Protein AF-A0A7S0ZSU0-F1 (afdb_monomer_lite)

Structure (mmCIF, N/CA/C/O backbone):
data_AF-A0A7S0ZSU0-F1
#
_entry.id   AF-A0A7S0ZSU0-F1
#
loop_
_atom_site.group_PDB
_atom_site.id
_atom_site.type_symbol
_atom_site.label_atom_id
_atom_site.label_alt_id
_atom_site.label_comp_id
_atom_site.label_asym_id
_atom_site.label_entity_id
_atom_site.label_seq_id
_atom_site.pdbx_PDB_ins_code
_atom_site.Cartn_x
_atom_site.Cartn_y
_atom_site.Cartn_z
_atom_site.occupancy
_atom_site.B_iso_or_equiv
_atom_site.auth_seq_id
_atom_site.auth_comp_id
_atom_site.auth_asym_id
_atom_site.auth_atom_id
_atom_site.pdbx_PDB_model_num
ATOM 1 N N . TRP A 1 1 ? 11.596 -10.445 -1.527 1.00 61.25 1 TRP A N 1
ATOM 2 C CA . TRP A 1 1 ? 12.078 -10.618 -2.908 1.00 61.25 1 TRP A CA 1
ATOM 3 C C . TRP A 1 1 ? 11.349 -11.797 -3.491 1.00 61.25 1 TRP A C 1
ATOM 5 O O . TRP A 1 1 ? 11.319 -12.834 -2.843 1.00 61.25 1 TRP A O 1
ATOM 15 N N . VAL A 1 2 ? 10.722 -11.613 -4.646 1.00 70.69 2 VAL A N 1
ATOM 16 C CA . VAL A 1 2 ? 10.119 -12.708 -5.408 1.00 70.69 2 VAL A CA 1
ATOM 17 C C . VAL A 1 2 ? 11.074 -12.994 -6.555 1.00 70.69 2 VAL A C 1
ATOM 19 O O . VAL A 1 2 ? 11.531 -12.060 -7.213 1.00 70.69 2 VAL A O 1
ATOM 22 N N . HIS A 1 3 ? 11.443 -14.257 -6.739 1.00 79.06 3 HIS A N 1
ATOM 23 C CA . HIS A 1 3 ? 12.236 -14.662 -7.888 1.00 79.06 3 HIS A CA 1
ATOM 24 C C . HIS A 1 3 ? 11.271 -14.989 -9.024 1.00 79.06 3 HIS A C 1
ATOM 26 O O . HIS A 1 3 ? 10.606 -16.022 -8.999 1.00 79.06 3 HIS A O 1
ATOM 32 N N . TRP A 1 4 ? 11.144 -14.067 -9.974 1.00 79.94 4 TRP A N 1
ATOM 33 C CA . TRP A 1 4 ? 10.306 -14.265 -11.148 1.00 79.94 4 TRP A CA 1
ATOM 34 C C . TRP A 1 4 ? 11.084 -15.061 -12.184 1.00 79.94 4 TRP A C 1
ATOM 36 O O . TRP A 1 4 ? 12.147 -14.635 -12.632 1.00 79.94 4 TRP A O 1
ATOM 46 N N . ILE A 1 5 ? 10.544 -16.210 -12.574 1.00 78.88 5 ILE A N 1
ATOM 47 C CA . ILE A 1 5 ? 11.007 -16.910 -13.766 1.00 78.88 5 ILE A CA 1
ATOM 48 C C . ILE A 1 5 ? 10.288 -16.239 -14.932 1.00 78.88 5 ILE A C 1
ATOM 50 O O . ILE A 1 5 ? 9.081 -16.412 -15.091 1.00 78.88 5 ILE A O 1
ATOM 54 N N . HIS A 1 6 ? 11.002 -15.420 -15.704 1.00 70.19 6 HIS A N 1
ATOM 55 C CA . HIS A 1 6 ? 10.426 -14.821 -16.903 1.00 70.19 6 HIS A CA 1
ATOM 56 C C . HIS A 1 6 ? 10.148 -15.925 -17.927 1.00 70.19 6 HIS A C 1
ATOM 58 O O . HIS A 1 6 ? 11.041 -16.700 -18.273 1.00 70.19 6 HIS A O 1
ATOM 64 N N . VAL A 1 7 ? 8.908 -15.989 -18.406 1.00 73.88 7 VAL A N 1
ATOM 65 C CA . VAL A 1 7 ? 8.488 -16.909 -19.463 1.00 73.88 7 VAL A CA 1
ATOM 66 C C . VAL A 1 7 ? 7.981 -16.070 -20.627 1.00 73.88 7 VAL A C 1
ATOM 68 O O . VAL A 1 7 ? 6.986 -15.364 -20.494 1.00 73.88 7 VAL A O 1
ATOM 71 N N . GLY A 1 8 ? 8.659 -16.155 -21.772 1.00 77.19 8 GLY A N 1
ATOM 72 C CA . GLY A 1 8 ? 8.279 -15.448 -22.994 1.00 77.19 8 GLY A CA 1
ATOM 73 C C . GLY A 1 8 ? 9.324 -14.441 -23.468 1.00 77.19 8 GLY A C 1
ATOM 74 O O . GLY A 1 8 ? 10.514 -14.576 -23.191 1.00 77.19 8 GLY A O 1
ATOM 75 N N . HIS A 1 9 ? 8.869 -13.467 -24.255 1.00 80.62 9 HIS A N 1
ATOM 76 C CA . HIS A 1 9 ? 9.697 -12.404 -24.810 1.00 80.62 9 HIS A CA 1
ATOM 77 C C . HIS A 1 9 ? 9.000 -11.057 -24.610 1.00 80.62 9 HIS A C 1
ATOM 79 O O . HIS A 1 9 ? 7.856 -10.879 -25.029 1.00 80.62 9 HIS A O 1
ATOM 85 N N . MET A 1 10 ? 9.688 -10.107 -23.975 1.00 77.44 10 MET A N 1
ATOM 86 C CA . MET A 1 10 ? 9.198 -8.741 -23.808 1.00 77.44 10 MET A CA 1
ATOM 87 C C . MET A 1 10 ? 9.750 -7.844 -24.921 1.00 77.44 10 MET A C 1
ATOM 89 O O . MET A 1 10 ? 10.959 -7.644 -25.022 1.00 77.44 10 MET A O 1
ATOM 93 N N . THR A 1 11 ? 8.861 -7.261 -25.725 1.00 87.62 11 THR A N 1
ATOM 94 C CA . THR A 1 11 ? 9.210 -6.276 -26.761 1.00 87.62 11 THR A CA 1
ATOM 95 C C . THR A 1 11 ? 8.637 -4.908 -26.417 1.00 87.62 11 THR A C 1
ATOM 97 O O . THR A 1 11 ? 7.430 -4.777 -26.196 1.00 87.62 11 THR A O 1
ATOM 100 N N . ALA A 1 12 ? 9.471 -3.871 -26.444 1.00 88.81 12 ALA A N 1
ATOM 101 C CA . ALA A 1 12 ? 8.996 -2.497 -26.368 1.00 88.81 12 ALA A CA 1
ATOM 102 C C . ALA A 1 12 ? 8.380 -2.083 -27.716 1.00 88.81 12 ALA A C 1
ATOM 104 O O . ALA A 1 12 ? 9.031 -2.171 -28.754 1.00 88.81 12 ALA A O 1
ATOM 105 N N . LYS A 1 13 ? 7.119 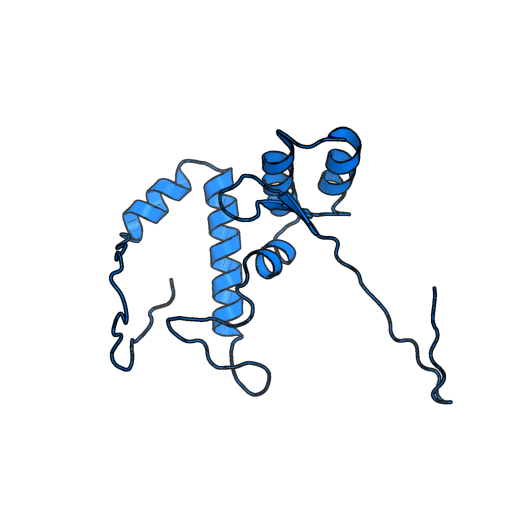-1.633 -27.711 1.00 93.50 13 LYS A N 1
ATOM 106 C CA . LYS A 1 13 ? 6.429 -1.147 -28.926 1.00 93.50 13 LYS A CA 1
ATOM 107 C C . LYS A 1 13 ? 6.842 0.273 -29.325 1.00 93.50 13 LYS A C 1
ATOM 109 O O . LYS A 1 13 ? 6.590 0.697 -30.447 1.00 93.50 13 LYS A O 1
ATOM 114 N N . THR A 1 14 ? 7.444 1.007 -28.399 1.00 94.69 14 THR A N 1
ATOM 115 C CA . THR A 1 14 ? 7.894 2.392 -28.552 1.00 94.69 14 THR A CA 1
ATOM 116 C C . THR A 1 14 ? 9.247 2.553 -27.870 1.00 94.69 14 THR A C 1
ATOM 118 O O . THR A 1 14 ? 9.663 1.687 -27.099 1.00 94.69 14 THR A O 1
ATOM 121 N N . GLN A 1 15 ? 9.928 3.674 -28.108 1.00 94.06 15 GLN A N 1
ATOM 122 C CA . GLN A 1 15 ? 11.131 4.010 -27.351 1.00 94.06 15 GLN A CA 1
ATOM 123 C C . GLN A 1 15 ? 10.812 4.055 -25.848 1.00 94.06 15 GLN A C 1
ATOM 125 O O . GLN A 1 15 ? 9.816 4.649 -25.431 1.00 94.06 15 GLN A O 1
ATOM 130 N N . CYS A 1 16 ? 11.646 3.405 -25.042 1.00 91.81 16 CYS A N 1
ATOM 131 C CA . CYS A 1 16 ? 11.479 3.317 -23.598 1.00 91.81 16 CYS A CA 1
ATOM 132 C C . CYS A 1 16 ? 12.832 3.397 -22.888 1.00 91.81 16 CYS A C 1
ATOM 134 O O . CYS A 1 16 ? 13.886 3.228 -23.501 1.00 91.81 16 CYS A O 1
ATOM 136 N N . GLN A 1 17 ? 12.792 3.629 -21.579 1.00 91.44 17 GLN A N 1
ATOM 137 C CA . GLN A 1 17 ? 13.959 3.582 -20.707 1.00 91.44 17 GLN A CA 1
ATOM 138 C C . GLN A 1 17 ? 13.839 2.377 -19.778 1.00 91.44 17 GLN A C 1
ATOM 140 O O . GLN A 1 17 ? 12.754 2.073 -19.285 1.00 91.44 17 GLN A O 1
ATOM 145 N N . LEU A 1 18 ? 14.959 1.696 -19.547 1.00 87.12 18 LEU A N 1
ATOM 146 C CA . LEU A 1 18 ? 15.047 0.590 -18.603 1.00 87.12 18 LEU A CA 1
ATOM 147 C C . LEU A 1 18 ? 15.765 1.070 -17.347 1.00 87.12 18 LEU A C 1
ATOM 149 O O . LEU A 1 18 ? 16.825 1.690 -17.428 1.00 87.12 18 LEU A O 1
ATOM 153 N N . VAL A 1 19 ? 15.189 0.763 -16.188 1.00 89.56 19 VAL A N 1
ATOM 154 C CA . VAL A 1 19 ? 15.796 1.045 -14.888 1.00 89.56 19 VAL A CA 1
ATOM 155 C C . VAL A 1 19 ? 16.212 -0.281 -14.272 1.00 89.56 19 VAL A C 1
ATOM 157 O O . VAL A 1 19 ? 15.373 -1.137 -14.000 1.00 89.56 19 VAL A O 1
ATOM 160 N N . HIS A 1 20 ? 17.512 -0.448 -14.049 1.00 89.69 20 HIS A N 1
ATOM 161 C CA . HIS A 1 20 ? 18.055 -1.564 -13.288 1.00 89.69 20 HIS A CA 1
ATOM 162 C C . HIS A 1 20 ? 18.387 -1.087 -11.875 1.00 89.69 20 HIS A C 1
ATOM 164 O O . HIS A 1 20 ? 19.075 -0.080 -11.703 1.00 89.69 20 HIS A O 1
ATOM 170 N N . VAL A 1 21 ? 17.898 -1.805 -10.863 1.00 89.75 21 VAL A N 1
ATOM 171 C CA . VAL A 1 21 ? 18.121 -1.460 -9.458 1.00 89.75 21 VAL A CA 1
ATOM 172 C C . VAL A 1 21 ? 18.797 -2.620 -8.750 1.00 89.75 21 VAL A C 1
ATOM 174 O O . VAL A 1 21 ? 18.256 -3.722 -8.672 1.00 89.75 21 VAL A O 1
ATOM 177 N N . GLU A 1 22 ? 19.970 -2.362 -8.179 1.00 92.44 22 GLU A N 1
ATOM 178 C CA . GLU A 1 22 ? 20.659 -3.356 -7.368 1.00 92.44 22 GLU A CA 1
ATOM 179 C C . GLU A 1 22 ? 19.972 -3.524 -6.007 1.00 92.44 22 GLU A C 1
ATOM 181 O O . GLU A 1 22 ? 19.901 -2.604 -5.184 1.00 92.44 22 GLU A O 1
ATOM 186 N N . ALA A 1 23 ? 19.513 -4.747 -5.752 1.00 89.88 23 ALA A N 1
ATOM 187 C CA . ALA A 1 23 ? 18.738 -5.114 -4.576 1.00 89.88 23 ALA A CA 1
ATOM 188 C C . ALA A 1 23 ? 19.410 -4.743 -3.246 1.00 89.88 23 ALA A C 1
ATOM 190 O O . ALA A 1 23 ? 18.824 -4.069 -2.395 1.00 89.88 23 ALA A O 1
ATOM 191 N N . LEU A 1 24 ? 20.652 -5.191 -3.045 1.00 92.75 24 LEU A N 1
ATOM 192 C CA . LEU A 1 24 ? 21.343 -5.044 -1.763 1.00 92.75 24 LEU A CA 1
ATOM 193 C C . LEU A 1 24 ? 21.701 -3.579 -1.451 1.00 92.75 24 LEU A C 1
ATOM 195 O O . LEU A 1 24 ? 21.395 -3.136 -0.338 1.00 92.75 24 LEU A O 1
ATOM 199 N N . PRO A 1 25 ? 22.289 -2.796 -2.380 1.00 95.31 25 PRO A N 1
ATOM 200 C CA . PRO A 1 25 ? 22.495 -1.363 -2.178 1.00 95.31 25 PRO A CA 1
ATOM 201 C C . PRO A 1 25 ? 21.197 -0.597 -1.902 1.00 95.31 25 PRO A C 1
ATOM 203 O O . PRO A 1 25 ? 21.168 0.240 -0.996 1.00 95.31 25 PRO A O 1
ATOM 206 N N . MET A 1 26 ? 20.106 -0.912 -2.610 1.00 92.38 26 MET A N 1
ATOM 207 C CA . MET A 1 26 ? 18.800 -0.288 -2.375 1.00 92.38 26 MET A CA 1
ATOM 208 C C . MET A 1 26 ? 18.306 -0.553 -0.949 1.00 92.38 26 MET A C 1
ATOM 210 O O . MET A 1 26 ? 17.987 0.391 -0.229 1.00 92.38 26 MET A O 1
ATOM 214 N N . ILE A 1 27 ? 18.321 -1.810 -0.489 1.00 92.12 27 ILE A N 1
ATOM 215 C CA . ILE A 1 27 ? 17.916 -2.159 0.885 1.00 92.12 27 ILE A CA 1
ATOM 216 C C . ILE A 1 27 ? 18.758 -1.403 1.917 1.00 92.12 27 ILE A C 1
ATOM 218 O O . ILE A 1 27 ? 18.216 -0.893 2.898 1.00 92.12 27 ILE A O 1
ATOM 222 N N . ARG A 1 28 ? 20.081 -1.318 1.718 1.00 94.81 28 ARG A N 1
ATOM 223 C CA . ARG A 1 28 ? 20.971 -0.570 2.623 1.00 94.81 28 ARG A CA 1
ATOM 224 C C . ARG A 1 28 ? 20.593 0.908 2.678 1.00 94.81 28 ARG A C 1
ATOM 226 O O . ARG A 1 28 ? 20.590 1.483 3.760 1.00 94.81 28 ARG A O 1
ATOM 233 N N . THR A 1 29 ? 20.246 1.505 1.541 1.00 94.88 29 THR A N 1
ATOM 234 C CA . THR A 1 29 ? 19.812 2.904 1.457 1.00 94.88 29 THR A CA 1
ATOM 235 C C . THR A 1 29 ? 18.470 3.132 2.150 1.00 94.88 29 THR A C 1
ATOM 237 O O . THR A 1 29 ? 18.364 4.052 2.957 1.00 94.88 29 THR A O 1
ATOM 240 N N . LEU A 1 30 ? 17.475 2.268 1.927 1.00 93.25 30 LEU A N 1
ATOM 241 C CA . LEU A 1 30 ? 16.151 2.386 2.557 1.00 93.25 30 LEU A CA 1
ATOM 242 C C . LEU A 1 30 ? 16.217 2.273 4.088 1.00 93.25 30 LEU A C 1
ATOM 244 O O . LEU A 1 30 ? 15.433 2.905 4.791 1.00 93.25 30 LEU A O 1
ATOM 248 N N . LYS A 1 31 ? 17.187 1.515 4.615 1.00 94.38 31 LYS A N 1
ATOM 249 C CA . LYS A 1 31 ? 17.437 1.371 6.058 1.00 94.38 31 LYS A CA 1
ATOM 250 C C . LYS A 1 31 ? 18.057 2.607 6.722 1.00 94.38 31 LYS A C 1
ATOM 252 O O . LYS A 1 31 ? 18.107 2.651 7.946 1.00 94.38 31 LYS A O 1
ATOM 257 N N . LYS A 1 32 ? 18.526 3.606 5.963 1.00 94.75 32 LYS A N 1
ATOM 258 C CA . LYS A 1 32 ? 19.164 4.809 6.534 1.00 94.75 32 LYS A CA 1
ATOM 259 C C . LYS A 1 32 ? 18.176 5.744 7.233 1.00 94.75 32 LYS A C 1
ATOM 261 O O . LYS A 1 32 ? 18.583 6.490 8.116 1.00 94.75 32 LYS A O 1
ATOM 266 N N . HIS A 1 33 ? 16.900 5.723 6.847 1.00 93.31 33 HIS A N 1
ATOM 267 C CA . HIS A 1 33 ? 15.873 6.591 7.421 1.00 93.31 33 HIS A CA 1
ATOM 268 C C . HIS A 1 33 ? 14.715 5.758 7.971 1.00 93.31 33 HIS A C 1
ATOM 270 O O . HIS A 1 33 ? 14.058 5.037 7.221 1.00 93.31 33 HIS A O 1
ATOM 276 N N . ARG A 1 34 ? 14.419 5.895 9.271 1.00 91.06 34 ARG A N 1
ATOM 277 C CA . ARG A 1 34 ? 13.448 5.047 9.990 1.00 91.06 34 ARG A CA 1
ATOM 278 C C . ARG A 1 34 ? 12.086 4.969 9.297 1.00 91.06 34 ARG A C 1
ATOM 280 O O . ARG A 1 34 ? 11.586 3.875 9.066 1.00 91.06 34 ARG A O 1
ATOM 287 N N . LEU A 1 35 ? 11.514 6.115 8.920 1.00 89.00 35 LEU A N 1
ATOM 288 C CA . LEU A 1 35 ? 10.209 6.142 8.249 1.00 89.00 35 LEU A CA 1
ATOM 289 C C . LEU A 1 35 ? 10.253 5.453 6.877 1.00 89.00 35 LEU A C 1
ATOM 291 O O . LEU A 1 35 ? 9.364 4.674 6.555 1.00 89.00 35 LEU A O 1
ATOM 295 N N . VAL A 1 36 ? 11.311 5.687 6.094 1.00 91.00 36 VAL A N 1
ATOM 296 C CA . VAL A 1 36 ? 11.468 5.077 4.765 1.00 91.00 36 VAL A CA 1
ATOM 297 C C . VAL A 1 36 ? 11.585 3.566 4.911 1.00 91.00 36 VAL A C 1
ATOM 299 O O . VAL A 1 36 ? 10.932 2.829 4.177 1.00 91.00 36 VAL A O 1
ATOM 302 N N . GLN A 1 37 ? 12.343 3.096 5.901 1.00 93.62 37 GLN A N 1
ATOM 303 C CA . GLN A 1 37 ? 12.458 1.681 6.222 1.00 93.62 37 GLN A CA 1
ATOM 304 C C . GLN A 1 37 ? 11.105 1.066 6.600 1.00 93.62 37 GLN A C 1
ATOM 306 O O . GLN A 1 37 ? 10.771 0.003 6.084 1.00 93.62 37 GLN A O 1
ATOM 311 N N . GLN A 1 38 ? 10.334 1.710 7.483 1.00 92.31 38 GLN A N 1
ATOM 312 C CA . GLN A 1 38 ? 9.033 1.203 7.932 1.00 92.31 38 GLN A CA 1
ATOM 313 C C . GLN A 1 38 ? 8.034 1.107 6.776 1.00 92.31 38 GLN A C 1
ATOM 315 O O . GLN A 1 38 ? 7.424 0.058 6.587 1.00 92.31 38 GLN A O 1
ATOM 320 N N . VAL A 1 39 ? 7.927 2.160 5.961 1.00 91.06 39 VAL A N 1
ATOM 321 C CA . VAL A 1 39 ? 7.062 2.178 4.771 1.00 91.06 39 VAL A CA 1
ATOM 322 C C . VAL A 1 39 ? 7.496 1.114 3.762 1.00 91.06 39 VAL A C 1
ATOM 324 O O . VAL A 1 39 ? 6.670 0.345 3.279 1.00 91.06 39 VAL A O 1
ATOM 327 N N . SER A 1 40 ? 8.800 1.011 3.490 1.00 92.50 40 SER A N 1
ATOM 328 C CA . SER A 1 40 ? 9.341 0.006 2.565 1.00 92.50 40 SER A CA 1
ATOM 329 C C . SER A 1 40 ? 9.071 -1.418 3.045 1.00 92.50 40 SER A C 1
ATOM 331 O O . SER A 1 40 ? 8.776 -2.298 2.240 1.00 92.50 40 SER A O 1
ATOM 333 N N . LEU A 1 41 ? 9.171 -1.657 4.355 1.00 93.06 41 LEU A N 1
ATOM 334 C CA . LEU A 1 41 ? 8.893 -2.958 4.950 1.00 93.06 41 LEU A CA 1
ATOM 335 C C . LEU A 1 41 ? 7.403 -3.302 4.863 1.00 93.06 41 LEU A C 1
ATOM 337 O O . LEU A 1 41 ? 7.084 -4.412 4.447 1.00 93.06 41 LEU A O 1
ATOM 341 N N . ALA A 1 42 ? 6.515 -2.360 5.194 1.00 92.75 42 ALA A N 1
ATOM 342 C CA . ALA A 1 42 ? 5.070 -2.550 5.089 1.00 92.75 42 ALA A CA 1
ATOM 343 C C . ALA A 1 42 ? 4.648 -2.858 3.647 1.00 92.75 42 ALA A C 1
ATOM 345 O O . ALA A 1 42 ? 3.939 -3.835 3.405 1.00 92.75 42 ALA A O 1
ATOM 346 N N . TYR A 1 43 ? 5.174 -2.100 2.680 1.00 93.00 43 TYR A N 1
ATOM 347 C CA . TYR A 1 43 ? 4.973 -2.382 1.262 1.00 93.00 43 TYR A CA 1
ATOM 348 C C . TYR A 1 43 ? 5.461 -3.783 0.888 1.00 93.00 43 TYR A C 1
ATOM 350 O O . TYR A 1 43 ? 4.713 -4.555 0.297 1.00 93.00 43 TYR A O 1
ATOM 358 N N . ALA A 1 44 ? 6.694 -4.144 1.255 1.00 92.69 44 ALA A N 1
ATOM 359 C CA . ALA A 1 44 ? 7.270 -5.436 0.892 1.00 92.69 44 ALA A CA 1
ATOM 360 C C . ALA A 1 44 ? 6.498 -6.622 1.493 1.00 92.69 44 ALA A C 1
ATOM 362 O O . ALA A 1 44 ? 6.316 -7.636 0.819 1.00 92.69 44 ALA A O 1
ATOM 363 N N . GLN A 1 45 ? 6.049 -6.501 2.746 1.00 93.38 45 GLN A N 1
ATOM 364 C CA . GLN A 1 45 ? 5.241 -7.516 3.423 1.00 93.38 45 GLN A CA 1
ATOM 365 C C . GLN A 1 45 ? 3.882 -7.689 2.746 1.00 93.38 45 GLN A C 1
ATOM 367 O O . GLN A 1 45 ? 3.482 -8.818 2.459 1.00 93.38 45 GLN A O 1
ATOM 372 N N . GLU A 1 46 ? 3.203 -6.583 2.445 1.00 94.81 46 GLU A N 1
ATOM 373 C CA . GLU A 1 46 ? 1.882 -6.630 1.828 1.00 94.81 46 GLU A CA 1
ATOM 374 C C . GLU A 1 46 ? 1.947 -7.106 0.376 1.00 94.81 46 GLU A C 1
ATOM 376 O O . GLU A 1 46 ? 1.174 -7.972 -0.024 1.00 94.81 46 GLU A O 1
ATOM 381 N N . PHE A 1 47 ? 2.932 -6.640 -0.395 1.00 94.00 47 PHE A N 1
ATOM 382 C CA . PHE A 1 47 ? 3.148 -7.102 -1.763 1.00 94.00 47 PHE A CA 1
ATOM 383 C C . PHE A 1 47 ? 3.392 -8.612 -1.791 1.00 94.00 47 PHE A C 1
ATOM 385 O O . PHE A 1 47 ? 2.778 -9.335 -2.571 1.00 94.00 47 PHE A O 1
ATOM 392 N N . HIS A 1 48 ? 4.254 -9.109 -0.897 1.00 94.00 48 HIS A N 1
ATOM 393 C CA . HIS A 1 48 ? 4.512 -10.539 -0.762 1.00 94.00 48 HIS A CA 1
ATOM 394 C C . HIS A 1 48 ? 3.234 -11.317 -0.418 1.00 94.00 48 HIS A C 1
ATOM 396 O O . HIS A 1 48 ? 2.967 -12.354 -1.022 1.00 94.00 48 HIS A O 1
ATOM 402 N N . ARG A 1 49 ? 2.410 -10.804 0.506 1.00 93.62 49 ARG A N 1
ATOM 403 C CA . ARG A 1 49 ? 1.108 -11.396 0.844 1.00 93.62 49 ARG A CA 1
ATOM 404 C C . ARG A 1 49 ? 0.197 -11.481 -0.384 1.00 93.62 49 ARG A C 1
ATOM 406 O O . ARG A 1 49 ? -0.387 -12.539 -0.618 1.00 93.62 49 ARG A O 1
ATOM 413 N N . CYS A 1 50 ? 0.101 -10.407 -1.170 1.00 93.88 50 CYS A N 1
ATOM 414 C CA . CYS A 1 50 ? -0.700 -10.370 -2.393 1.00 93.88 50 CYS A CA 1
ATOM 415 C C . CYS A 1 50 ? -0.207 -11.399 -3.414 1.00 93.88 50 CYS A C 1
ATOM 417 O O . CYS A 1 50 ? -1.010 -12.219 -3.858 1.00 93.88 50 CYS A O 1
ATOM 419 N N . VAL A 1 51 ? 1.105 -11.454 -3.679 1.00 94.19 51 VAL A N 1
ATOM 420 C CA . VAL A 1 51 ? 1.722 -12.457 -4.567 1.00 94.19 51 VAL A CA 1
ATOM 421 C C . VAL A 1 51 ? 1.383 -13.881 -4.125 1.00 94.19 51 VAL A C 1
ATOM 423 O O . VAL A 1 51 ? 0.928 -14.677 -4.939 1.00 94.19 51 VAL A O 1
ATOM 426 N N . CYS A 1 52 ? 1.544 -14.210 -2.840 1.00 93.19 52 CYS A N 1
ATOM 427 C CA . CYS A 1 52 ? 1.226 -15.547 -2.329 1.00 93.19 52 CYS A CA 1
ATOM 428 C C . CYS A 1 52 ? -0.271 -15.892 -2.410 1.00 93.19 52 CYS A C 1
ATOM 430 O O . CYS A 1 52 ? -0.631 -17.068 -2.445 1.00 93.19 52 CYS A O 1
ATOM 432 N N . SER A 1 53 ? -1.145 -14.883 -2.399 1.00 93.88 53 SER A N 1
ATOM 433 C CA . SER A 1 53 ? -2.600 -15.058 -2.457 1.00 93.88 53 SER A CA 1
ATOM 434 C C . SER A 1 53 ? -3.181 -15.050 -3.874 1.00 93.88 53 SER A C 1
ATOM 436 O O . SER A 1 53 ? -4.330 -15.458 -4.050 1.00 93.88 53 SER A O 1
ATOM 438 N N . ALA A 1 54 ? -2.411 -14.592 -4.863 1.00 94.44 54 ALA A N 1
ATOM 439 C CA . ALA A 1 54 ? -2.830 -14.465 -6.252 1.00 94.44 54 ALA A CA 1
ATOM 440 C C . ALA A 1 54 ? -2.864 -15.845 -6.920 1.00 94.44 54 ALA A C 1
ATOM 442 O O . ALA A 1 54 ? -1.859 -16.345 -7.424 1.00 94.44 54 ALA A O 1
ATOM 443 N N . ARG A 1 55 ? -4.023 -16.502 -6.846 1.00 94.06 55 ARG A N 1
ATOM 444 C CA . ARG A 1 55 ? -4.263 -17.801 -7.474 1.00 94.06 55 ARG A CA 1
ATOM 445 C C . ARG A 1 55 ? -5.752 -18.032 -7.764 1.00 94.06 55 ARG A C 1
ATOM 447 O O . ARG A 1 55 ? -6.598 -17.581 -6.977 1.00 94.06 55 ARG A O 1
ATOM 454 N N . PRO A 1 56 ? -6.084 -18.794 -8.821 1.00 93.94 56 PRO A N 1
ATOM 455 C CA . PRO A 1 56 ? -7.454 -19.210 -9.104 1.00 93.94 56 PRO A CA 1
ATOM 456 C C . PRO A 1 56 ? -8.063 -20.046 -7.962 1.00 93.94 56 PRO A C 1
ATOM 458 O O . PRO A 1 56 ? -7.324 -20.673 -7.196 1.00 93.94 56 PRO A O 1
ATOM 461 N N . PRO A 1 57 ? -9.404 -20.088 -7.830 1.00 93.56 57 PRO A N 1
ATOM 462 C CA . PRO A 1 57 ? -10.402 -19.467 -8.711 1.00 93.56 57 PRO A CA 1
ATOM 463 C C . PRO A 1 57 ? -10.717 -18.002 -8.373 1.00 93.56 57 PRO A C 1
ATOM 465 O O . PRO A 1 57 ? -11.468 -17.357 -9.092 1.00 93.56 57 PRO A O 1
ATOM 468 N N . LEU A 1 58 ? -10.194 -17.481 -7.261 1.00 91.00 58 LEU A N 1
ATOM 469 C CA . LEU A 1 58 ? -10.595 -16.171 -6.741 1.00 91.00 58 LEU A CA 1
ATOM 470 C C . LEU A 1 58 ? -9.845 -15.004 -7.391 1.00 91.00 58 LEU A C 1
ATOM 472 O O . LEU A 1 58 ? -10.320 -13.872 -7.330 1.00 91.00 58 LEU A O 1
ATOM 476 N N . GLN A 1 59 ? -8.651 -15.256 -7.928 1.00 92.38 59 GLN A N 1
ATOM 477 C CA . GLN A 1 59 ? -7.787 -14.257 -8.554 1.00 92.38 59 GLN A CA 1
ATOM 478 C C . GLN A 1 59 ? -7.007 -14.889 -9.705 1.00 92.38 59 GLN A C 1
ATOM 480 O O . GLN A 1 59 ? -6.816 -16.105 -9.739 1.00 92.38 59 GLN A O 1
ATOM 485 N N . ASP A 1 60 ? -6.506 -14.059 -10.611 1.00 92.50 60 ASP A N 1
ATOM 486 C CA . ASP A 1 60 ? -5.566 -14.507 -11.633 1.00 92.50 60 ASP A CA 1
ATOM 487 C C . ASP A 1 60 ? -4.207 -14.858 -11.010 1.00 92.50 60 ASP A C 1
ATOM 489 O O . ASP A 1 60 ? -3.830 -14.349 -9.949 1.00 92.50 60 ASP A O 1
ATOM 493 N N . TRP A 1 61 ? -3.449 -15.727 -11.679 1.00 91.69 61 TRP A N 1
ATOM 494 C CA . TRP A 1 61 ? -2.035 -15.903 -11.353 1.00 91.69 61 TRP A CA 1
ATOM 495 C C . TRP A 1 61 ? -1.275 -14.596 -11.619 1.00 91.69 61 TRP A C 1
ATOM 497 O O . TRP A 1 61 ? -1.571 -13.907 -12.599 1.00 91.69 61 TRP A O 1
ATOM 507 N N . PRO A 1 62 ? -0.291 -14.238 -10.782 1.00 92.75 62 PRO A N 1
ATOM 508 C CA . PRO A 1 62 ? 0.465 -13.022 -10.991 1.00 92.75 62 PRO A CA 1
ATOM 509 C C . PRO A 1 62 ? 1.419 -13.174 -12.181 1.00 92.75 62 PRO A C 1
ATOM 511 O O . PRO A 1 62 ? 1.930 -14.261 -12.456 1.00 92.75 62 PRO A O 1
ATOM 514 N N . THR A 1 63 ? 1.691 -12.062 -12.854 1.00 88.12 63 THR A N 1
ATOM 515 C CA . THR A 1 63 ? 2.676 -11.959 -13.933 1.00 88.12 63 THR A CA 1
ATOM 516 C C . THR A 1 63 ? 3.806 -11.016 -13.531 1.00 88.12 63 THR A C 1
ATOM 518 O O . THR A 1 63 ? 3.715 -10.285 -12.544 1.00 88.12 63 THR A O 1
ATOM 521 N N . ASP A 1 64 ? 4.875 -11.004 -14.323 1.00 82.12 64 ASP A N 1
ATOM 522 C CA . ASP A 1 64 ? 5.978 -10.047 -14.191 1.00 82.12 64 ASP A CA 1
ATOM 523 C C . ASP A 1 64 ? 5.561 -8.589 -14.463 1.00 82.12 64 ASP A C 1
ATOM 525 O O . ASP A 1 64 ? 6.284 -7.666 -14.091 1.00 82.12 64 ASP A O 1
ATOM 529 N N . LEU A 1 65 ? 4.384 -8.375 -15.061 1.00 83.88 65 LEU A N 1
ATOM 530 C CA . LEU A 1 65 ? 3.799 -7.055 -15.302 1.00 83.88 65 LEU A CA 1
ATOM 531 C C . LEU A 1 65 ? 2.745 -6.656 -14.266 1.00 83.88 65 LEU A C 1
ATOM 533 O O . LEU A 1 65 ? 2.576 -5.467 -13.994 1.00 83.88 65 LEU A O 1
ATOM 537 N N . ARG A 1 66 ? 1.992 -7.617 -13.721 1.00 88.31 66 ARG A N 1
ATOM 538 C CA . ARG A 1 66 ? 0.862 -7.332 -12.833 1.00 88.31 66 ARG A CA 1
ATOM 539 C C . ARG A 1 66 ? 0.696 -8.406 -11.771 1.00 88.31 66 ARG A C 1
ATOM 541 O O . ARG A 1 66 ? 0.532 -9.584 -12.074 1.00 88.31 66 ARG A O 1
ATOM 548 N N . VAL A 1 67 ? 0.602 -7.966 -10.523 1.00 92.81 67 VAL A N 1
ATOM 549 C CA . VAL A 1 67 ? 0.146 -8.788 -9.402 1.00 92.81 67 VAL A CA 1
ATOM 550 C C . VAL A 1 67 ? -1.251 -8.294 -8.999 1.00 92.81 67 VAL A C 1
ATOM 552 O O . VAL A 1 67 ? -1.452 -7.087 -8.867 1.00 92.81 67 VAL A O 1
ATOM 555 N N . PRO A 1 68 ? -2.255 -9.170 -8.840 1.00 93.88 68 PRO A N 1
ATOM 556 C CA . PRO A 1 68 ? -3.562 -8.757 -8.338 1.00 93.88 68 PRO A CA 1
ATOM 557 C C . PRO A 1 68 ? -3.473 -8.089 -6.957 1.00 93.88 68 PRO A C 1
ATOM 559 O O . PRO A 1 68 ? -2.718 -8.539 -6.094 1.00 93.88 68 PRO A O 1
ATOM 562 N N . LYS A 1 69 ? -4.295 -7.053 -6.732 1.00 91.56 69 LYS A N 1
ATOM 563 C CA . LYS A 1 69 ? -4.415 -6.329 -5.449 1.00 91.56 69 LYS A CA 1
ATOM 564 C C . LYS A 1 69 ? -3.112 -5.693 -4.958 1.00 91.56 69 LYS A C 1
ATOM 566 O O . LYS A 1 69 ? -2.821 -5.688 -3.762 1.00 91.56 69 LYS A O 1
ATOM 571 N N . THR A 1 70 ? -2.294 -5.200 -5.884 1.00 92.94 70 THR A N 1
ATOM 572 C CA . THR A 1 70 ? -1.071 -4.450 -5.557 1.00 92.94 70 THR A CA 1
ATOM 573 C C . THR A 1 70 ? -1.139 -2.992 -5.982 1.00 92.94 70 THR A C 1
ATOM 575 O O . THR A 1 70 ? -0.100 -2.341 -6.098 1.00 92.94 70 THR A O 1
ATOM 578 N N . ASP A 1 71 ? -2.344 -2.476 -6.222 1.00 88.69 71 ASP A N 1
ATOM 579 C CA . ASP A 1 71 ? -2.539 -1.043 -6.392 1.00 88.69 71 ASP A CA 1
ATOM 580 C C . ASP A 1 71 ? -2.151 -0.347 -5.084 1.00 88.69 71 ASP A C 1
ATOM 582 O O . ASP A 1 71 ? -2.481 -0.807 -3.986 1.00 88.69 71 ASP A O 1
ATOM 586 N N . PHE A 1 72 ? -1.379 0.736 -5.192 1.00 84.56 72 PHE A N 1
ATOM 587 C CA . PHE A 1 72 ? -0.760 1.372 -4.028 1.00 84.56 72 PHE A CA 1
ATOM 588 C C . PHE A 1 72 ? -1.803 1.785 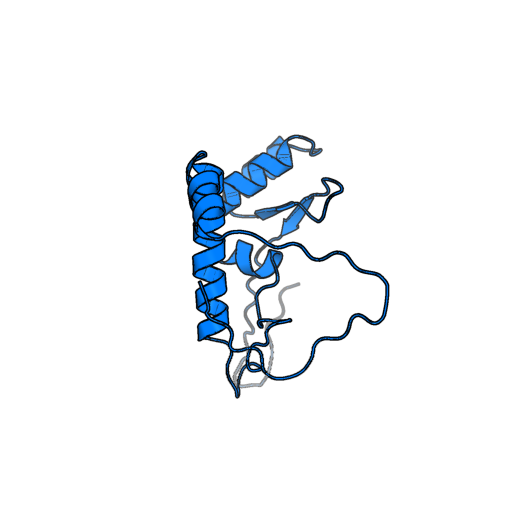-2.984 1.00 84.56 72 PHE A C 1
ATOM 590 O O . PHE A 1 72 ? -1.628 1.522 -1.796 1.00 84.56 72 PHE A O 1
ATOM 597 N N . GLU A 1 73 ? -2.908 2.370 -3.439 1.00 83.81 73 GLU A N 1
ATOM 598 C CA . GLU A 1 73 ? -4.021 2.805 -2.596 1.00 83.81 73 GLU A CA 1
ATOM 599 C C . GLU A 1 73 ? -4.631 1.636 -1.812 1.00 83.81 73 GLU A C 1
ATOM 601 O O . GLU A 1 73 ? -4.832 1.736 -0.601 1.00 83.81 73 GLU A O 1
ATOM 606 N N . GLU A 1 74 ? -4.854 0.496 -2.473 1.00 85.25 74 GLU A N 1
ATOM 607 C CA . GLU A 1 74 ? -5.395 -0.709 -1.838 1.00 85.25 74 GLU A CA 1
ATOM 608 C C . GLU A 1 74 ? -4.433 -1.278 -0.792 1.00 85.25 74 GLU A C 1
ATOM 610 O O . GLU A 1 74 ? -4.852 -1.638 0.311 1.00 85.25 74 GLU A O 1
ATOM 615 N N . MET A 1 75 ? -3.136 -1.319 -1.108 1.00 89.75 75 MET A N 1
ATOM 616 C CA . MET A 1 75 ? -2.115 -1.829 -0.195 1.00 89.75 75 MET A CA 1
ATOM 617 C C . MET A 1 75 ? -1.959 -0.947 1.042 1.00 89.75 75 MET A C 1
ATOM 619 O O . MET A 1 75 ? -1.906 -1.453 2.158 1.00 89.75 75 MET A O 1
ATOM 623 N N . VAL A 1 76 ? -1.899 0.377 0.882 1.00 88.19 76 VAL A N 1
ATOM 624 C CA . VAL A 1 76 ? -1.712 1.289 2.020 1.00 88.19 76 VAL A CA 1
ATOM 625 C C . VAL A 1 76 ? -2.858 1.150 3.020 1.00 88.19 76 VAL A C 1
ATOM 627 O O . VAL A 1 76 ? -2.624 1.221 4.227 1.00 88.19 76 VAL A O 1
ATOM 630 N N . LEU A 1 77 ? -4.088 0.899 2.558 1.00 86.62 77 LEU A N 1
ATOM 631 C CA . LEU A 1 77 ? -5.240 0.701 3.440 1.00 86.62 77 LEU A CA 1
ATOM 632 C C . LEU A 1 77 ? -5.095 -0.500 4.381 1.00 86.62 77 LEU A 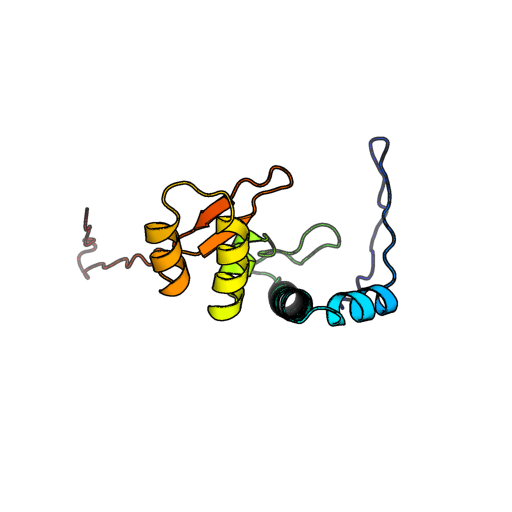C 1
ATOM 634 O O . LEU A 1 77 ? -5.702 -0.482 5.454 1.00 86.62 77 LEU A O 1
ATOM 638 N N . THR A 1 78 ? -4.292 -1.509 4.042 1.00 88.69 78 THR A N 1
ATOM 639 C CA . THR A 1 78 ? -4.076 -2.689 4.895 1.00 88.69 78 THR A CA 1
ATOM 640 C C . THR A 1 78 ? -2.935 -2.511 5.898 1.00 88.69 78 THR A C 1
ATOM 642 O O . THR A 1 78 ? -2.813 -3.302 6.833 1.00 88.69 78 THR A O 1
ATOM 645 N N . TRP A 1 79 ? -2.129 -1.453 5.766 1.00 90.69 79 TRP A N 1
ATOM 646 C CA . TRP A 1 79 ? -0.967 -1.225 6.625 1.00 90.69 79 TRP A CA 1
ATOM 647 C C . TRP A 1 79 ? -1.345 -0.852 8.065 1.00 90.69 79 TRP A C 1
ATOM 649 O O . TRP A 1 79 ? -2.453 -0.387 8.329 1.00 90.69 79 TRP A O 1
ATOM 659 N N . PRO A 1 80 ? -0.429 -1.010 9.032 1.00 90.31 80 PRO A N 1
ATOM 660 C CA . PRO A 1 80 ? -0.607 -0.476 10.379 1.00 90.31 80 PRO A CA 1
ATOM 661 C C . PRO A 1 80 ? -0.968 1.021 10.394 1.00 90.31 80 PRO A C 1
ATOM 663 O O . PRO A 1 80 ? -0.488 1.810 9.574 1.00 90.31 80 PRO A O 1
ATOM 666 N N . GLN A 1 81 ? -1.840 1.415 11.330 1.00 89.81 81 GLN A N 1
ATOM 667 C CA . GLN A 1 81 ? -2.366 2.783 11.424 1.00 89.81 81 GLN A CA 1
ATOM 668 C C . GLN A 1 81 ? -1.257 3.825 11.599 1.00 89.81 81 GLN A C 1
ATOM 670 O O . GLN A 1 81 ? -1.335 4.889 11.002 1.00 89.81 81 GLN A O 1
ATOM 675 N N . ASP A 1 82 ? -0.221 3.529 12.378 1.00 90.88 82 ASP A N 1
ATOM 676 C CA . ASP A 1 82 ? 0.924 4.414 12.601 1.00 90.88 82 ASP A CA 1
ATOM 677 C C . ASP A 1 82 ? 1.675 4.735 11.299 1.00 90.88 82 ASP A C 1
ATOM 679 O O . ASP A 1 82 ? 2.035 5.891 11.064 1.00 90.88 82 ASP A O 1
ATOM 683 N N . ILE A 1 83 ? 1.840 3.747 10.415 1.00 91.56 83 ILE A N 1
ATOM 684 C CA . ILE A 1 83 ? 2.477 3.931 9.104 1.00 91.56 83 ILE A CA 1
ATOM 685 C C . ILE A 1 83 ? 1.581 4.770 8.184 1.00 91.56 83 ILE A C 1
ATOM 687 O O . ILE A 1 83 ? 2.065 5.727 7.573 1.00 91.56 83 ILE A O 1
ATOM 691 N N . ARG A 1 84 ? 0.272 4.474 8.126 1.00 90.44 84 ARG A N 1
ATOM 692 C CA . ARG A 1 84 ? -0.697 5.282 7.357 1.00 90.44 84 ARG A CA 1
ATOM 693 C C . ARG A 1 84 ? -0.733 6.732 7.838 1.00 90.44 84 ARG A C 1
ATOM 695 O O . ARG A 1 84 ? -0.699 7.648 7.020 1.00 90.44 84 ARG A O 1
ATOM 702 N N . THR A 1 85 ? -0.749 6.940 9.155 1.00 90.50 85 THR A N 1
ATOM 703 C CA . THR A 1 85 ? -0.693 8.266 9.777 1.00 90.50 85 THR A CA 1
ATOM 704 C C . THR A 1 85 ? 0.578 8.997 9.364 1.00 90.50 85 THR A C 1
ATOM 706 O O . THR A 1 85 ? 0.499 10.135 8.917 1.00 90.50 85 THR A O 1
ATOM 709 N N . ALA A 1 86 ? 1.749 8.361 9.456 1.00 88.50 86 ALA A N 1
ATOM 710 C CA . ALA A 1 86 ? 3.015 9.009 9.121 1.00 88.50 86 ALA A CA 1
ATOM 711 C C . ALA A 1 86 ? 3.080 9.470 7.652 1.00 88.50 86 ALA A C 1
ATOM 713 O O . ALA A 1 86 ? 3.544 10.577 7.374 1.00 88.50 86 ALA A O 1
ATOM 714 N N . ILE A 1 87 ? 2.565 8.659 6.723 1.00 86.81 87 ILE A N 1
ATOM 715 C CA . ILE A 1 87 ? 2.449 9.027 5.304 1.00 86.81 87 ILE A CA 1
ATOM 716 C C . ILE A 1 87 ? 1.453 10.176 5.124 1.00 86.81 87 ILE A C 1
ATOM 718 O O . ILE A 1 87 ? 1.769 11.171 4.471 1.00 86.81 87 ILE A O 1
ATOM 722 N N . GLY A 1 88 ? 0.278 10.079 5.748 1.00 87.06 88 GLY A N 1
ATOM 723 C CA . GLY A 1 88 ? -0.756 11.105 5.643 1.00 87.06 88 GLY A CA 1
ATOM 724 C C . GLY A 1 88 ? -0.322 12.459 6.206 1.00 87.06 88 GLY A C 1
ATOM 725 O O . GLY A 1 88 ? -0.582 13.495 5.597 1.00 87.06 88 GLY A O 1
ATOM 726 N N . LEU A 1 89 ? 0.408 12.465 7.324 1.00 86.31 89 LEU A N 1
ATOM 727 C CA . LEU A 1 89 ? 0.983 13.678 7.910 1.00 86.31 89 LEU A CA 1
ATOM 728 C C . LEU A 1 89 ? 2.041 14.320 7.004 1.00 86.31 89 LEU A C 1
ATOM 730 O O . LEU A 1 89 ? 2.136 15.546 6.964 1.00 86.31 89 LEU A O 1
ATOM 734 N N . HIS A 1 90 ? 2.803 13.524 6.248 1.00 81.19 90 HIS A N 1
ATOM 735 C CA . HIS A 1 90 ? 3.737 14.059 5.259 1.00 81.19 90 HIS A CA 1
ATOM 736 C C . HIS A 1 90 ? 2.998 14.787 4.121 1.00 81.19 90 HIS A C 1
ATOM 738 O O . HIS A 1 90 ? 3.380 15.902 3.757 1.00 81.19 90 HIS A O 1
ATOM 744 N N . GLY A 1 91 ? 1.890 14.216 3.633 1.00 77.06 91 GLY A N 1
ATOM 745 C CA . GLY A 1 91 ? 1.026 14.835 2.615 1.00 77.06 91 GLY A CA 1
ATOM 746 C C . GLY A 1 91 ? 0.296 16.103 3.083 1.00 77.06 91 GLY A C 1
ATOM 747 O O . GLY A 1 91 ? -0.034 16.971 2.279 1.00 77.06 91 GLY A O 1
ATOM 748 N N . LEU A 1 92 ? 0.101 16.275 4.395 1.00 78.56 92 LEU A N 1
ATOM 749 C CA . LEU A 1 92 ? -0.573 17.441 4.989 1.00 78.56 92 LEU A CA 1
ATOM 750 C C . LEU A 1 92 ? 0.262 18.725 5.021 1.00 78.56 92 LEU A C 1
ATOM 752 O O . LEU A 1 92 ? -0.228 19.765 5.473 1.00 78.56 92 LEU A O 1
ATOM 756 N N . THR A 1 93 ? 1.516 18.685 4.573 1.00 72.81 93 THR A N 1
ATOM 757 C CA . THR A 1 93 ? 2.414 19.848 4.597 1.00 72.81 93 THR A CA 1
ATOM 758 C C . THR A 1 93 ? 1.840 21.055 3.850 1.00 72.81 93 THR A C 1
ATOM 760 O O . THR A 1 93 ? 2.003 22.169 4.343 1.00 72.81 93 THR A O 1
ATOM 763 N N . ASN A 1 94 ? 1.065 20.831 2.780 1.00 67.56 94 ASN A N 1
ATOM 764 C CA . ASN A 1 94 ? 0.508 21.883 1.917 1.00 67.56 94 ASN A CA 1
ATOM 765 C C . ASN A 1 94 ? -1.035 21.902 1.828 1.00 67.56 94 ASN A C 1
ATOM 767 O O . ASN A 1 94 ? -1.591 22.550 0.943 1.00 67.56 94 ASN A O 1
ATOM 771 N N . ALA A 1 95 ? -1.751 21.185 2.703 1.00 68.44 95 ALA A N 1
ATOM 772 C CA . ALA A 1 95 ? -3.202 21.026 2.573 1.00 68.44 95 ALA A CA 1
ATOM 773 C C . ALA A 1 95 ? -4.011 22.198 3.183 1.00 68.44 95 ALA A C 1
ATOM 775 O O . ALA A 1 95 ? -3.717 22.630 4.306 1.00 68.44 95 ALA A O 1
ATOM 776 N N . PRO A 1 96 ? -5.086 22.673 2.517 1.00 63.34 96 PRO A N 1
ATOM 777 C CA . PRO A 1 96 ? -6.084 23.536 3.151 1.00 63.34 96 PRO A CA 1
ATOM 778 C C . PRO A 1 96 ? -6.833 22.762 4.255 1.00 63.34 96 PRO A C 1
ATOM 780 O O . PRO A 1 96 ? -6.969 21.545 4.179 1.00 63.34 96 PRO A O 1
ATOM 783 N N . ARG A 1 97 ? -7.321 23.453 5.300 1.00 71.19 97 ARG A N 1
ATOM 784 C CA . ARG A 1 97 ? -7.989 22.838 6.479 1.00 71.19 97 ARG A CA 1
ATOM 785 C C . ARG A 1 97 ? -7.144 21.784 7.212 1.00 71.19 97 ARG A C 1
ATOM 787 O O . ARG A 1 97 ? -7.640 20.758 7.677 1.00 71.19 97 ARG A O 1
ATOM 794 N N . LYS A 1 98 ? -5.852 22.082 7.368 1.00 78.12 98 LYS A N 1
ATOM 795 C CA . LYS A 1 98 ? -4.852 21.207 7.994 1.00 78.12 98 LYS A CA 1
ATOM 796 C C . LYS A 1 98 ? -5.290 20.625 9.342 1.00 78.12 98 LYS A C 1
ATOM 798 O O . LYS A 1 98 ? -5.005 19.467 9.591 1.00 78.12 98 LYS A O 1
ATOM 803 N N . GLN A 1 99 ? -5.986 21.381 10.194 1.00 81.75 99 GLN A N 1
ATOM 804 C CA . GLN A 1 99 ? -6.359 20.925 11.543 1.00 81.75 99 GLN A CA 1
ATOM 805 C C . GLN A 1 99 ? -7.427 19.819 11.551 1.00 81.75 99 GLN A C 1
ATOM 807 O O . GLN A 1 99 ? -7.254 18.826 12.254 1.00 81.75 99 GLN A O 1
ATOM 812 N N . GLU A 1 100 ? -8.493 19.953 10.755 1.00 85.25 100 GLU A N 1
ATOM 813 C CA . GLU A 1 100 ? -9.557 18.940 10.665 1.00 85.25 100 GLU A CA 1
ATOM 814 C C . GLU A 1 100 ? -9.006 17.636 10.086 1.00 85.25 100 GLU A C 1
ATOM 816 O O . GLU A 1 100 ? -9.123 16.576 10.698 1.00 85.25 100 GLU A O 1
ATOM 821 N N . LEU A 1 101 ? -8.319 17.729 8.943 1.00 85.25 101 LEU A N 1
ATOM 822 C CA . LEU A 1 101 ? -7.717 16.570 8.288 1.00 85.25 101 LEU A CA 1
ATOM 823 C C . LEU A 1 101 ? -6.633 15.919 9.150 1.00 85.25 101 LEU A C 1
ATOM 825 O O . LEU A 1 101 ? -6.520 14.697 9.177 1.00 85.25 101 LEU A O 1
ATOM 829 N N . HIS A 1 102 ? -5.865 16.711 9.898 1.00 88.06 102 HIS A N 1
ATOM 830 C CA . HIS A 1 102 ? -4.904 16.184 10.859 1.00 88.06 102 HIS A CA 1
ATOM 831 C C . HIS A 1 102 ? -5.602 15.351 11.939 1.00 88.06 102 HIS A C 1
ATOM 833 O O . HIS A 1 102 ? -5.166 14.237 12.217 1.00 88.06 102 HIS A O 1
ATOM 839 N N . ALA A 1 103 ? -6.705 15.833 12.520 1.00 89.38 103 ALA A N 1
ATOM 840 C CA . ALA A 1 103 ? -7.466 15.067 13.506 1.00 89.38 103 ALA A CA 1
ATOM 841 C C . ALA A 1 103 ? -8.054 13.770 12.914 1.00 89.38 103 ALA A C 1
ATOM 843 O O . ALA A 1 103 ? -8.011 12.718 13.557 1.00 89.38 103 ALA A O 1
ATOM 844 N N . GLU A 1 104 ? -8.554 13.803 11.675 1.00 89.94 104 GLU A N 1
ATOM 845 C CA . GLU A 1 104 ? -9.076 12.606 11.000 1.00 89.94 104 GLU A CA 1
ATOM 846 C C . GLU A 1 104 ? -7.991 11.561 10.701 1.00 89.94 104 GLU A C 1
ATOM 848 O O . GLU A 1 104 ? -8.225 10.365 10.877 1.00 89.94 104 GLU A O 1
ATOM 853 N N . VAL A 1 105 ? -6.799 11.998 10.285 1.00 90.06 105 VAL A N 1
ATOM 854 C CA . VAL A 1 105 ? -5.648 11.111 10.054 1.00 90.06 105 VAL A CA 1
ATOM 855 C C . VAL A 1 105 ? -5.146 10.519 11.367 1.00 90.06 105 VAL A C 1
ATOM 857 O O . VAL A 1 105 ? -4.954 9.308 11.461 1.00 90.06 105 VAL A O 1
ATOM 860 N N . MET A 1 106 ? -4.996 11.345 12.405 1.00 90.00 106 MET A N 1
ATOM 861 C CA . MET A 1 106 ? -4.535 10.894 13.721 1.00 90.00 106 MET A CA 1
ATOM 862 C C . MET A 1 106 ? -5.504 9.905 14.379 1.00 90.00 106 MET A C 1
ATOM 864 O O . MET A 1 106 ? -5.058 8.966 15.032 1.00 90.00 106 MET A O 1
ATOM 868 N N . SER A 1 107 ? -6.814 10.085 14.188 1.00 89.69 107 SER A N 1
ATOM 869 C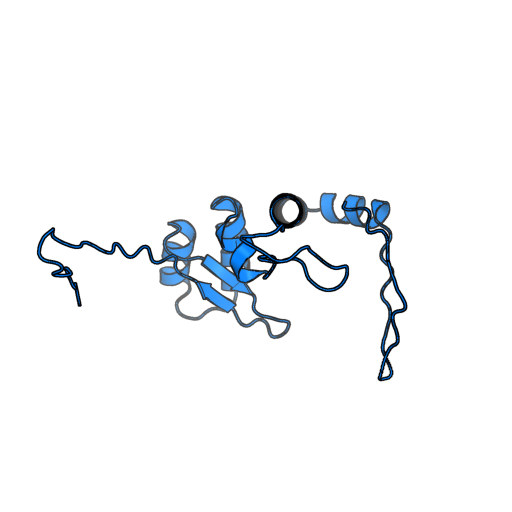 CA . SER A 1 107 ? -7.848 9.172 14.703 1.00 89.69 107 SER A CA 1
ATOM 870 C C . SER A 1 107 ? -8.044 7.908 13.858 1.00 89.69 107 SER A C 1
ATOM 872 O O . SER A 1 107 ? -8.766 7.005 14.273 1.00 89.69 107 SER A O 1
ATOM 874 N N . GLY A 1 108 ? -7.437 7.828 12.669 1.00 86.00 108 GLY A N 1
ATOM 875 C CA . GLY A 1 108 ? -7.633 6.719 11.730 1.00 86.00 108 GLY A CA 1
ATOM 876 C C . GLY A 1 108 ? -8.984 6.695 11.029 1.00 86.00 108 GLY A C 1
ATOM 877 O O . GLY A 1 108 ? -9.283 5.737 10.317 1.00 86.00 108 GLY A O 1
ATOM 878 N N . LYS A 1 109 ? -9.775 7.764 11.163 1.00 87.75 109 LYS A N 1
ATOM 879 C CA . LYS A 1 109 ? -11.025 7.948 10.420 1.00 87.75 109 LYS A CA 1
ATOM 880 C C . LYS A 1 109 ? -10.774 8.053 8.913 1.00 87.75 109 LYS A C 1
ATOM 882 O O . LYS A 1 109 ? -11.587 7.589 8.119 1.00 87.75 109 LYS A O 1
ATOM 887 N N . SER A 1 110 ? -9.653 8.651 8.518 1.00 87.31 110 SER A N 1
ATOM 888 C CA . SER A 1 110 ? -9.244 8.762 7.116 1.00 87.31 110 SER A CA 1
ATOM 889 C C . SER A 1 110 ? -7.751 8.514 6.945 1.00 87.31 110 SER A C 1
ATOM 891 O O . SER A 1 110 ? -6.969 8.783 7.852 1.00 87.31 110 SER A O 1
ATOM 893 N N . SER A 1 111 ? -7.351 8.066 5.760 1.00 87.69 111 SER A N 1
ATOM 894 C CA . SER A 1 111 ? -5.953 8.039 5.326 1.00 87.69 111 SER A CA 1
ATOM 895 C C . SER A 1 111 ? -5.752 9.045 4.201 1.00 87.69 111 SER A C 1
ATOM 897 O O . SER A 1 111 ? -6.601 9.169 3.321 1.00 87.69 111 SER A O 1
ATOM 899 N N . LEU A 1 112 ? -4.636 9.766 4.237 1.00 87.62 112 LEU A N 1
ATOM 900 C CA . LEU A 1 112 ? -4.233 10.671 3.167 1.00 87.62 112 LEU A CA 1
ATOM 901 C C . LEU A 1 112 ? -3.089 10.029 2.392 1.00 87.62 112 LEU A C 1
ATOM 903 O O . LEU A 1 112 ? -2.101 9.609 2.995 1.00 87.62 112 LEU A O 1
ATOM 907 N N . MET A 1 113 ? -3.235 9.934 1.075 1.00 83.88 113 MET A N 1
ATOM 908 C CA . MET A 1 113 ? -2.281 9.251 0.207 1.00 83.88 113 MET A CA 1
ATOM 909 C C . MET A 1 113 ? -1.780 10.203 -0.878 1.00 83.88 113 MET A C 1
ATOM 911 O O . MET A 1 113 ? -2.601 10.850 -1.528 1.00 83.88 113 MET A O 1
ATOM 915 N N . PRO A 1 114 ? -0.459 10.327 -1.083 1.00 77.75 114 PRO A N 1
ATOM 916 C CA . PRO A 1 114 ? 0.067 11.101 -2.198 1.00 77.75 114 PRO A CA 1
ATOM 917 C C . PRO A 1 114 ? -0.296 10.411 -3.518 1.00 77.75 114 PRO A C 1
ATOM 919 O O . PRO A 1 114 ? -0.030 9.223 -3.694 1.00 77.75 114 PRO A O 1
ATOM 922 N N . LEU A 1 115 ? -0.890 11.165 -4.440 1.00 72.69 115 LEU A N 1
ATOM 923 C CA . LEU A 1 115 ? -1.282 10.700 -5.761 1.00 72.69 115 LEU A CA 1
ATOM 924 C C . LEU A 1 115 ? -0.295 11.222 -6.806 1.00 72.69 115 LEU A C 1
ATOM 926 O O . LEU A 1 115 ? -0.210 12.424 -7.061 1.00 72.69 115 LEU A O 1
ATOM 930 N N . GLY A 1 116 ? 0.433 10.308 -7.444 1.00 65.88 116 GLY A N 1
ATOM 931 C CA . GLY A 1 116 ? 1.369 10.645 -8.513 1.00 65.88 116 GLY A CA 1
ATOM 932 C C . GLY A 1 116 ? 2.471 11.630 -8.095 1.00 65.88 116 GLY A C 1
ATOM 933 O O . GLY A 1 116 ? 2.832 11.763 -6.930 1.00 65.88 116 GLY A O 1
ATOM 934 N N . ILE A 1 117 ? 3.046 12.311 -9.087 1.00 63.78 117 ILE A N 1
ATOM 935 C CA . ILE A 1 117 ? 4.260 13.136 -8.931 1.00 63.78 117 ILE A CA 1
ATOM 936 C C . ILE A 1 117 ? 3.935 14.620 -8.677 1.00 63.78 117 ILE A C 1
ATOM 938 O O . ILE A 1 117 ? 4.815 15.420 -8.384 1.00 63.78 117 ILE A O 1
ATOM 942 N N . ASN A 1 118 ? 2.667 15.015 -8.802 1.00 68.19 118 ASN A N 1
ATOM 943 C CA . ASN A 1 118 ? 2.232 16.416 -8.754 1.00 68.19 118 ASN A CA 1
ATOM 944 C C . ASN A 1 118 ? 1.913 16.913 -7.332 1.00 68.19 118 ASN A C 1
ATOM 946 O O . ASN A 1 118 ? 1.385 18.013 -7.176 1.00 68.19 118 ASN A O 1
ATOM 950 N N . GLY A 1 119 ? 2.200 16.110 -6.303 1.00 66.81 119 GLY A N 1
ATOM 951 C CA . GLY A 1 119 ? 1.960 16.470 -4.904 1.00 66.81 119 GLY A CA 1
ATOM 952 C C . GLY A 1 119 ? 0.480 16.549 -4.523 1.00 66.81 119 GLY A C 1
ATOM 953 O O . GLY A 1 119 ? 0.159 17.042 -3.440 1.00 66.81 119 GLY A O 1
ATOM 954 N N . LYS A 1 120 ? -0.435 16.074 -5.381 1.00 77.00 120 LYS A N 1
ATOM 955 C CA . LYS A 1 120 ? -1.842 15.925 -5.005 1.00 77.00 120 LYS A CA 1
ATOM 956 C C . LYS A 1 120 ? -1.957 14.845 -3.937 1.00 77.00 120 LYS A C 1
ATOM 958 O O . LYS A 1 120 ? -1.201 13.882 -3.929 1.00 77.00 120 LYS A O 1
ATOM 963 N N . THR A 1 121 ? -2.894 15.028 -3.019 1.00 82.06 121 THR A N 1
ATOM 964 C CA . THR A 1 121 ? -3.173 14.063 -1.957 1.00 82.06 121 THR A CA 1
ATOM 965 C C . THR A 1 121 ? -4.638 13.679 -2.039 1.00 82.06 121 THR A C 1
ATOM 967 O O . THR A 1 121 ? -5.496 14.558 -2.109 1.00 82.06 121 THR A O 1
ATOM 970 N N . GLU A 1 122 ? -4.925 12.384 -2.020 1.00 85.38 122 GLU A N 1
ATOM 971 C CA . GLU A 1 122 ? -6.282 11.861 -1.948 1.00 85.38 122 GLU A CA 1
ATOM 972 C C . GLU A 1 122 ? -6.631 11.441 -0.525 1.00 85.38 122 GLU A C 1
ATOM 974 O O . GLU A 1 122 ? -5.807 10.897 0.214 1.00 85.38 122 GLU A O 1
ATOM 979 N N . ARG A 1 123 ? -7.878 11.715 -0.134 1.00 86.94 123 ARG A N 1
ATOM 980 C CA . ARG A 1 123 ? -8.442 11.293 1.145 1.00 86.94 123 ARG A CA 1
ATOM 981 C C . ARG A 1 123 ? -9.254 10.031 0.944 1.00 86.94 123 ARG A C 1
ATOM 983 O O . ARG A 1 123 ? -10.326 10.073 0.351 1.00 86.94 123 ARG A O 1
ATOM 990 N N . VAL A 1 124 ? -8.776 8.942 1.527 1.00 86.06 124 VAL A N 1
ATOM 991 C CA . VAL A 1 124 ? -9.421 7.635 1.472 1.00 86.06 124 VAL A CA 1
ATOM 992 C C . VAL A 1 124 ? -10.053 7.325 2.824 1.00 86.06 124 VAL A C 1
ATOM 994 O O . VAL A 1 124 ? -9.424 7.468 3.876 1.00 86.06 124 VAL A O 1
ATOM 997 N N . VAL A 1 125 ? -11.316 6.904 2.805 1.00 85.44 125 VAL A N 1
ATOM 998 C CA . VAL A 1 125 ? -12.072 6.502 3.996 1.00 85.44 125 VAL A CA 1
ATOM 999 C C . VAL A 1 125 ? -12.545 5.073 3.801 1.00 85.44 125 VAL A C 1
ATOM 1001 O O . VAL A 1 125 ? -13.112 4.736 2.764 1.00 85.44 125 VAL A O 1
ATOM 1004 N N . LYS A 1 126 ? -12.330 4.226 4.808 1.00 76.50 126 LYS A N 1
ATOM 1005 C CA . LYS A 1 126 ? -12.853 2.862 4.796 1.00 76.50 126 LYS A CA 1
ATOM 1006 C C . LYS A 1 126 ? -14.336 2.898 5.156 1.00 76.50 126 LYS A C 1
ATOM 1008 O O . LYS A 1 126 ? -14.687 3.223 6.287 1.00 76.50 126 LYS A O 1
ATOM 1013 N N . VAL A 1 127 ? -15.189 2.537 4.206 1.00 81.19 127 VAL A N 1
ATOM 1014 C CA . VAL A 1 127 ? -16.629 2.378 4.432 1.00 81.19 127 VAL A CA 1
ATOM 1015 C C . VAL A 1 127 ? -16.925 0.894 4.616 1.00 81.19 127 VAL A C 1
ATOM 1017 O O . VAL A 1 127 ? -16.549 0.073 3.782 1.00 81.19 127 VAL A O 1
ATOM 1020 N N . VAL A 1 128 ? -17.577 0.541 5.723 1.00 78.31 128 VAL A N 1
ATOM 1021 C CA . VAL A 1 128 ? -18.120 -0.804 5.944 1.00 78.31 128 VAL A CA 1
ATOM 1022 C C . VAL A 1 128 ? -19.631 -0.698 5.826 1.00 78.31 128 VAL A C 1
ATOM 1024 O O . VAL A 1 128 ? -20.263 -0.019 6.630 1.00 78.31 128 VAL A O 1
ATOM 1027 N N . ALA A 1 129 ? -20.194 -1.349 4.812 1.00 83.44 129 ALA A N 1
ATOM 1028 C CA . ALA A 1 129 ? -21.633 -1.439 4.612 1.00 83.44 129 ALA A CA 1
ATOM 1029 C C . ALA A 1 129 ? -22.099 -2.863 4.931 1.00 83.44 129 ALA A C 1
ATOM 1031 O O . ALA A 1 129 ? -21.505 -3.834 4.461 1.00 83.44 129 ALA A O 1
ATOM 1032 N N . PHE A 1 130 ? -23.162 -2.985 5.725 1.00 84.50 130 PHE A N 1
ATOM 1033 C CA . PHE A 1 130 ? -23.806 -4.265 6.003 1.00 84.50 130 PHE A CA 1
ATOM 1034 C C . PHE A 1 130 ? -25.017 -4.436 5.089 1.00 84.50 130 PHE A C 1
ATOM 1036 O O . PHE A 1 130 ? -25.859 -3.545 4.999 1.00 84.50 130 PHE A O 1
ATOM 1043 N N . ARG A 1 131 ? -25.131 -5.600 4.444 1.00 86.94 131 ARG A N 1
ATOM 1044 C CA . ARG A 1 131 ? -26.377 -6.032 3.806 1.00 86.94 131 ARG A CA 1
ATOM 1045 C C . ARG A 1 131 ? -27.182 -6.801 4.844 1.00 86.94 131 ARG A C 1
ATOM 1047 O O . ARG A 1 131 ? -26.831 -7.930 5.172 1.00 86.94 131 ARG A O 1
ATOM 1054 N N . ILE A 1 132 ? -28.233 -6.177 5.364 1.00 91.31 132 ILE A N 1
ATOM 1055 C CA . ILE A 1 132 ? -29.160 -6.827 6.292 1.00 91.31 132 ILE A CA 1
ATOM 1056 C C . ILE A 1 132 ? -30.403 -7.204 5.500 1.00 91.31 132 ILE A C 1
ATOM 1058 O O . ILE A 1 132 ? -31.143 -6.333 5.042 1.00 91.31 132 ILE A O 1
ATOM 1062 N N . GLU A 1 133 ? -30.592 -8.505 5.321 1.00 95.69 133 GLU A N 1
ATOM 1063 C CA . GLU A 1 133 ? -31.717 -9.092 4.606 1.00 95.69 133 GLU A CA 1
ATOM 1064 C C . GLU A 1 133 ? -32.534 -9.939 5.576 1.00 95.69 133 GLU A C 1
ATOM 1066 O O . GLU A 1 133 ? -31.988 -10.742 6.333 1.00 95.69 133 GLU A O 1
ATOM 1071 N N . ARG A 1 134 ? -33.845 -9.716 5.587 1.00 94.88 134 ARG A N 1
ATOM 1072 C CA . ARG A 1 134 ? -34.793 -10.544 6.332 1.00 94.88 134 ARG A CA 1
ATOM 1073 C C . ARG A 1 134 ? -35.104 -11.819 5.547 1.00 94.88 134 ARG A C 1
ATOM 1075 O O . ARG A 1 134 ? -34.943 -11.860 4.334 1.00 94.88 134 ARG A O 1
ATOM 1082 N N . GLU A 1 135 ? -35.636 -12.832 6.227 1.00 95.44 135 GLU A N 1
ATOM 1083 C CA . GLU A 1 135 ? -36.071 -14.094 5.597 1.00 95.44 135 GLU A CA 1
ATOM 1084 C C . GLU A 1 135 ? -37.129 -13.901 4.492 1.00 95.44 135 GLU A C 1
ATOM 1086 O O . GLU A 1 135 ? -37.260 -14.744 3.611 1.00 95.44 135 GLU A O 1
ATOM 1091 N N . ASP A 1 136 ? -37.855 -12.777 4.500 1.00 96.19 136 ASP A N 1
ATOM 1092 C CA . ASP A 1 136 ? -38.827 -12.398 3.466 1.00 96.19 136 ASP A CA 1
ATOM 1093 C C . ASP A 1 136 ? -38.196 -11.697 2.242 1.00 96.19 136 ASP A C 1
ATOM 1095 O O . ASP A 1 136 ? -38.918 -11.180 1.386 1.00 96.19 136 ASP A O 1
ATOM 1099 N N . GLY A 1 137 ? -36.862 -11.646 2.159 1.00 93.88 137 GLY A N 1
ATOM 1100 C CA . GLY A 1 137 ? -36.108 -11.024 1.068 1.00 93.88 137 GLY A CA 1
ATOM 1101 C C . GLY A 1 137 ? -36.051 -9.493 1.121 1.00 93.88 137 GLY A C 1
ATOM 1102 O O . GLY A 1 137 ? -35.553 -8.859 0.189 1.00 93.88 137 GLY A O 1
ATOM 1103 N N . ARG A 1 138 ? -36.565 -8.854 2.184 1.00 91.62 138 ARG A N 1
ATOM 1104 C CA . ARG A 1 138 ? -36.512 -7.390 2.326 1.00 91.62 138 ARG A CA 1
ATOM 1105 C C . ARG A 1 138 ? -35.157 -6.934 2.857 1.00 91.62 138 ARG A C 1
ATOM 1107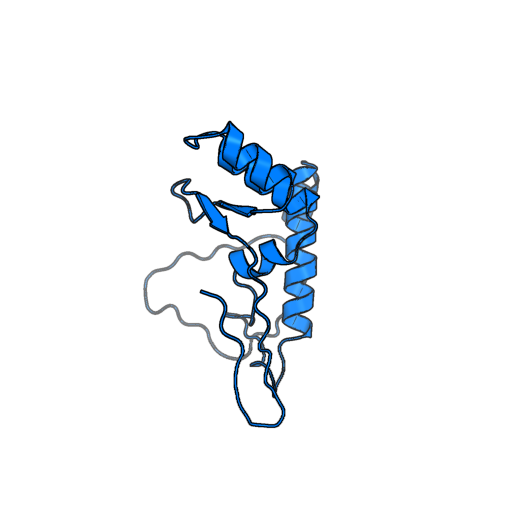 O O . ARG A 1 138 ? -34.644 -7.474 3.837 1.00 91.62 138 ARG A O 1
ATOM 1114 N N . LEU A 1 139 ? -34.620 -5.881 2.243 1.00 93.69 139 LEU A N 1
ATOM 1115 C CA . LEU A 1 139 ? -33.351 -5.257 2.617 1.00 93.69 139 LEU A CA 1
ATOM 1116 C C . LEU A 1 139 ? -33.578 -4.044 3.524 1.00 93.69 139 LEU A C 1
ATOM 1118 O O . LEU A 1 139 ? -34.431 -3.202 3.237 1.00 93.69 139 LEU A O 1
ATOM 1122 N N . LEU A 1 140 ? -32.779 -3.917 4.585 1.00 86.06 140 LEU A N 1
ATOM 1123 C CA . LEU A 1 140 ? -32.662 -2.657 5.317 1.00 86.06 140 LEU A CA 1
ATOM 1124 C C . LEU A 1 140 ? -31.773 -1.697 4.519 1.00 86.06 140 LEU A C 1
ATOM 1126 O O . LEU A 1 140 ? -30.600 -1.987 4.284 1.00 86.06 140 LEU A O 1
ATOM 1130 N N . VAL A 1 141 ? -32.324 -0.547 4.136 1.00 86.38 141 VAL A N 1
ATOM 1131 C CA . VAL A 1 141 ? -31.585 0.543 3.489 1.00 86.38 141 VAL A CA 1
ATOM 1132 C C . VAL A 1 141 ? -31.564 1.730 4.448 1.00 86.38 141 VAL A C 1
ATOM 1134 O O . VAL A 1 141 ? -32.621 2.213 4.848 1.00 86.38 141 VAL A O 1
ATOM 1137 N N . GLN A 1 142 ? -30.370 2.185 4.827 1.00 74.50 142 GLN A N 1
ATOM 1138 C CA . GLN A 1 142 ? -30.171 3.428 5.570 1.00 74.50 142 GLN A CA 1
ATOM 1139 C C . GLN A 1 142 ? -29.585 4.460 4.602 1.00 74.50 142 GLN A C 1
ATOM 1141 O O . GLN A 1 142 ? -28.489 4.251 4.082 1.00 74.50 142 GLN A O 1
ATOM 1146 N N . LEU A 1 143 ? -30.362 5.509 4.322 1.00 56.78 143 LEU A N 1
ATOM 1147 C CA . LEU A 1 143 ? -29.981 6.649 3.482 1.00 56.78 143 LEU A CA 1
ATOM 1148 C C . LEU A 1 143 ? -29.360 7.759 4.332 1.00 56.78 143 LEU A C 1
ATOM 1150 O O . LEU A 1 143 ? -29.874 7.982 5.453 1.00 56.78 143 LEU A O 1
#

Foldseek 3Di:
DDDDDDDDDDDDPDDDDDDDDDDPVVLVVLVPDPLSVLLVVLLVVLQVVQQVVADPDVHHHADPVDGPQSDPVSSLLPGDLVNQLVQQLVLLPDDPPSPVSNVCSVVVQWGWHQDPDPSDIDIDGDDDDDFDADPVRDTDDDD

Organism: Noctiluca scintillans (NCBI:txid2966)

Radius of gyration: 19.82 Å; chains: 1; bounding box: 61×43×44 Å

Secondary structure (DSSP, 8-state):
-------S----SS--------HHHHHHHHTTSHHHHHHHHHHHHHHHHHHHH--TTTSPPP-SS--TT--HHHHHHHS-HHHHHHHHHHHGGG-TTHHHHHHHHHTTS-EEEEETTTTEEEEE--------B-TTSPBP---
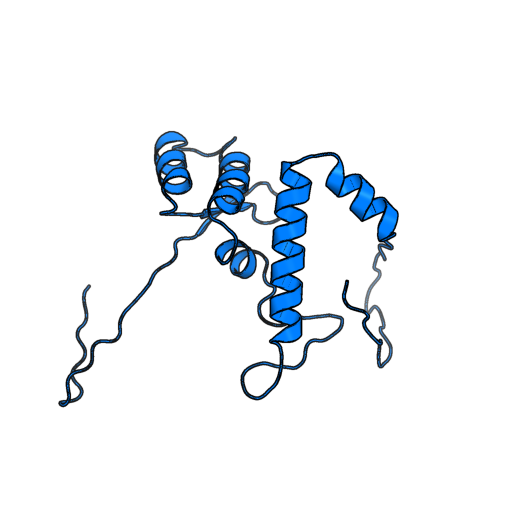
pLDDT: mean 86.62, std 8.3, range [56.78, 96.19]

Sequence (143 aa):
WVHWIHVGHMTAKTQCQLVHVEALPMIRTLKKHRLVQQVSLAYAQEFHRCVCSARPPLQDWPTDLRVPKTDFEEMVLTWPQDIRTAIGLHGLTNAPRKQELHAEVMSGKSSLMPLGINGKTERVVKVVAFRIEREDGRLLVQL